Protein AF-A0A6J4S506-F1 (afdb_monomer_lite)

Structure (mmCIF, N/CA/C/O backbone):
data_AF-A0A6J4S506-F1
#
_entry.id   AF-A0A6J4S506-F1
#
loop_
_atom_site.group_PDB
_atom_site.id
_atom_site.type_symbol
_atom_site.label_atom_id
_atom_site.label_alt_id
_atom_site.label_comp_id
_atom_site.label_asym_id
_atom_site.label_entity_id
_atom_site.label_seq_id
_atom_site.pdbx_PDB_ins_code
_a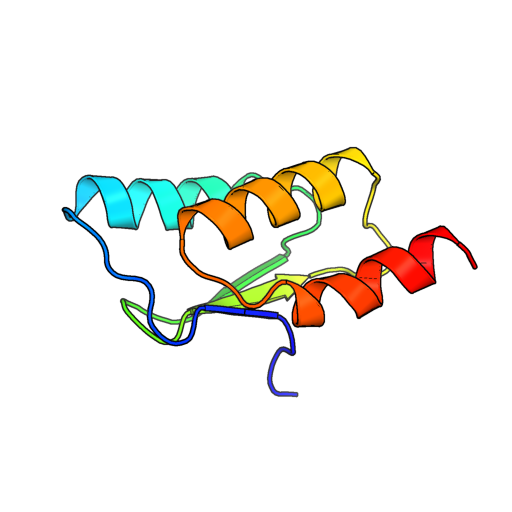tom_site.Cartn_x
_atom_site.Cartn_y
_atom_site.Cartn_z
_atom_site.occupancy
_atom_site.B_iso_or_equiv
_atom_site.auth_seq_id
_atom_si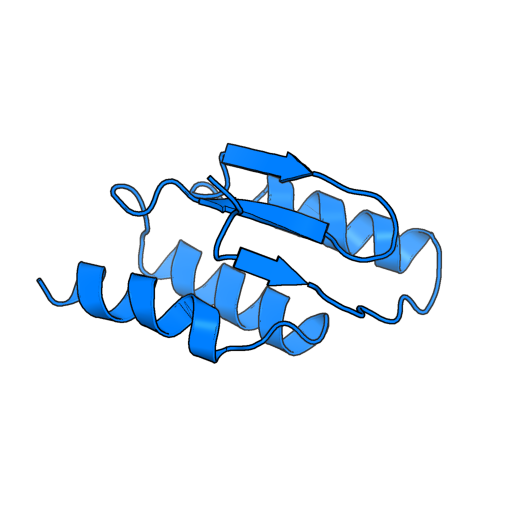te.auth_comp_id
_atom_site.auth_asym_id
_atom_site.auth_atom_id
_atom_site.pdbx_PDB_model_num
ATOM 1 N N . MET A 1 1 ? -0.765 -16.112 7.319 1.00 50.09 1 MET A N 1
ATOM 2 C CA . MET A 1 1 ? -1.924 -15.560 6.590 1.00 50.09 1 MET A CA 1
ATOM 3 C C . MET A 1 1 ? -1.370 -14.764 5.422 1.00 50.09 1 MET A C 1
ATOM 5 O O . MET A 1 1 ? -0.449 -13.986 5.646 1.00 50.09 1 MET A O 1
ATOM 9 N N . VAL A 1 2 ? -1.810 -15.036 4.193 1.00 65.88 2 VAL A N 1
ATOM 10 C CA . VAL A 1 2 ? -1.440 -14.208 3.032 1.00 65.88 2 VAL A CA 1
ATOM 11 C C . VAL A 1 2 ? -2.194 -12.891 3.199 1.00 65.88 2 VAL A C 1
ATOM 13 O O . VAL A 1 2 ? -3.385 -12.935 3.506 1.00 65.88 2 VAL A O 1
ATOM 16 N N . SER A 1 3 ? -1.513 -11.746 3.111 1.00 76.69 3 SER A N 1
ATOM 17 C CA . SER A 1 3 ? -2.210 -10.465 3.246 1.00 76.69 3 SER A CA 1
ATOM 18 C C . SER A 1 3 ? -3.235 -10.311 2.114 1.00 76.69 3 SER A C 1
ATOM 20 O O . SER A 1 3 ? -2.876 -10.584 0.966 1.00 76.69 3 SER A O 1
ATOM 22 N N . PRO A 1 4 ? -4.474 -9.868 2.399 1.00 88.06 4 PRO A N 1
ATOM 23 C CA . PRO A 1 4 ? -5.453 -9.567 1.358 1.00 88.06 4 PRO A CA 1
ATOM 24 C C . PRO A 1 4 ? -5.110 -8.290 0.574 1.00 88.06 4 PRO A C 1
ATOM 26 O O . PRO A 1 4 ? -5.692 -8.071 -0.482 1.00 88.06 4 PRO A O 1
ATOM 29 N N . PHE A 1 5 ? -4.172 -7.474 1.071 1.00 93.44 5 PHE A N 1
ATOM 30 C CA . PHE A 1 5 ? -3.778 -6.194 0.490 1.00 93.44 5 PHE A CA 1
ATOM 31 C C . PHE A 1 5 ? -2.439 -6.326 -0.228 1.00 93.44 5 PHE A C 1
ATOM 33 O O . PHE A 1 5 ? -1.398 -6.551 0.404 1.00 93.44 5 PHE A O 1
ATOM 40 N N . PHE A 1 6 ? -2.452 -6.193 -1.549 1.00 94.50 6 PHE A N 1
ATOM 41 C CA . PHE A 1 6 ? -1.257 -6.343 -2.361 1.00 94.50 6 PHE A CA 1
ATOM 42 C C . PHE A 1 6 ? -1.351 -5.655 -3.721 1.00 94.50 6 PHE A C 1
ATOM 44 O O . PHE A 1 6 ? -2.412 -5.473 -4.316 1.00 94.50 6 PHE A O 1
ATOM 51 N N . PHE A 1 7 ? -0.174 -5.354 -4.252 1.00 94.25 7 PHE A N 1
ATOM 52 C CA . PHE A 1 7 ? 0.046 -4.908 -5.612 1.00 94.25 7 PHE A CA 1
ATOM 53 C C . PHE A 1 7 ? 0.668 -6.047 -6.417 1.00 94.25 7 PHE A C 1
ATOM 55 O O . PHE A 1 7 ? 1.846 -6.361 -6.244 1.00 94.25 7 PHE A O 1
ATOM 62 N N . GLU A 1 8 ? -0.119 -6.661 -7.301 1.00 89.50 8 GLU A N 1
ATOM 63 C CA . GLU A 1 8 ? 0.311 -7.835 -8.073 1.00 89.50 8 GLU A CA 1
ATOM 64 C C . GLU A 1 8 ? 1.376 -7.487 -9.114 1.00 89.50 8 GLU A C 1
ATOM 66 O O . GLU A 1 8 ? 2.351 -8.212 -9.287 1.00 89.50 8 GLU A O 1
ATOM 71 N N . ALA A 1 9 ? 1.189 -6.374 -9.831 1.00 83.81 9 ALA A N 1
ATOM 72 C CA . ALA A 1 9 ? 1.934 -6.118 -11.057 1.00 83.81 9 ALA A CA 1
ATOM 73 C C . ALA A 1 9 ? 2.315 -4.642 -11.294 1.00 83.81 9 ALA A C 1
ATOM 75 O O . ALA A 1 9 ? 2.442 -4.235 -12.452 1.00 83.81 9 ALA A O 1
ATOM 76 N N . THR A 1 10 ? 2.544 -3.840 -10.247 1.00 87.56 10 THR A N 1
ATOM 77 C CA . THR A 1 10 ? 2.844 -2.400 -10.390 1.00 87.56 10 THR A CA 1
ATOM 78 C C . THR A 1 10 ? 3.997 -2.118 -11.352 1.00 87.56 10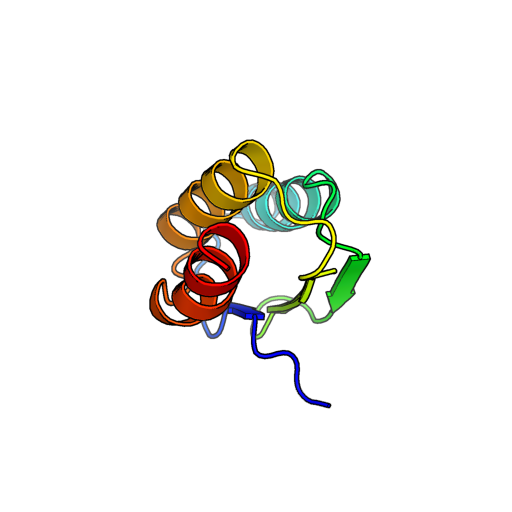 THR A C 1
ATOM 80 O O . THR A 1 10 ? 5.137 -2.538 -11.149 1.00 87.56 10 THR A O 1
ATOM 83 N N . VAL A 1 11 ? 3.715 -1.349 -12.405 1.00 88.25 11 VAL A N 1
ATOM 84 C CA . VAL A 1 11 ? 4.720 -0.911 -13.378 1.00 88.25 11 VAL A CA 1
ATOM 85 C C . VAL A 1 11 ? 5.335 0.409 -12.932 1.00 88.25 11 VAL A C 1
ATOM 87 O O . VAL A 1 11 ? 4.775 1.473 -13.184 1.00 88.25 11 VAL A O 1
ATOM 90 N N . TYR A 1 12 ? 6.518 0.345 -12.323 1.00 92.00 12 TYR A N 1
ATOM 91 C CA . TYR A 1 12 ? 7.290 1.545 -12.001 1.00 92.00 12 TYR A CA 1
ATOM 92 C C . TYR A 1 12 ? 7.950 2.141 -13.239 1.00 92.00 12 TYR A C 1
ATOM 94 O O . TYR A 1 12 ? 8.553 1.432 -14.049 1.00 92.00 12 TYR A O 1
ATOM 102 N N . ARG A 1 13 ? 7.877 3.468 -13.368 1.00 89.88 13 ARG A N 1
ATOM 103 C CA . ARG A 1 13 ? 8.517 4.201 -14.476 1.00 89.88 13 ARG A CA 1
ATOM 104 C C . ARG A 1 13 ? 9.990 4.516 -14.210 1.00 89.88 13 ARG A C 1
ATOM 106 O O . ARG A 1 13 ? 10.718 4.866 -15.134 1.00 89.88 13 ARG A O 1
ATOM 113 N N . SER A 1 14 ? 10.432 4.412 -12.958 1.00 93.50 14 SER A N 1
ATOM 114 C CA . SER A 1 14 ? 11.826 4.581 -12.540 1.00 93.50 14 SER A CA 1
ATOM 115 C C . SER A 1 14 ? 12.046 4.010 -11.134 1.00 93.50 14 SER A C 1
ATOM 117 O O . SER A 1 14 ? 11.088 3.760 -10.406 1.00 93.50 14 SER A O 1
ATOM 119 N N . LYS A 1 15 ? 13.310 3.900 -10.703 1.00 92.75 15 LYS A N 1
ATOM 120 C CA . LYS A 1 15 ? 13.646 3.566 -9.304 1.00 92.75 15 LYS A CA 1
ATOM 121 C C . LYS A 1 15 ? 13.141 4.609 -8.298 1.00 92.75 15 LYS A C 1
ATOM 123 O O . LYS A 1 15 ? 12.883 4.282 -7.147 1.00 92.75 15 LYS A O 1
ATOM 128 N N . VAL A 1 16 ? 13.017 5.871 -8.719 1.00 95.75 16 VAL A N 1
ATOM 129 C CA . VAL A 1 16 ? 12.488 6.948 -7.866 1.00 95.75 16 VAL A CA 1
ATOM 130 C C . VAL A 1 16 ? 10.987 6.780 -7.662 1.00 95.75 16 VAL A C 1
ATOM 132 O O . VAL A 1 16 ? 10.507 6.980 -6.553 1.00 95.75 16 VAL A O 1
ATOM 135 N N . ASP A 1 17 ? 10.270 6.381 -8.711 1.00 94.69 17 ASP A N 1
ATOM 136 C CA . ASP A 1 17 ? 8.835 6.086 -8.662 1.00 94.69 17 ASP A CA 1
ATOM 137 C C . ASP A 1 17 ? 8.551 4.859 -7.783 1.00 94.69 17 ASP A C 1
ATOM 139 O O . ASP A 1 17 ? 7.685 4.912 -6.916 1.00 94.69 17 ASP A O 1
ATOM 143 N N . GLU A 1 18 ? 9.365 3.805 -7.913 1.00 94.00 18 GLU A N 1
ATOM 144 C CA . GLU A 1 18 ? 9.324 2.658 -6.999 1.00 94.00 18 GLU A CA 1
ATOM 145 C C . GLU A 1 18 ? 9.536 3.094 -5.548 1.00 94.00 18 GLU A C 1
ATOM 147 O O . GLU A 1 18 ? 8.688 2.839 -4.697 1.00 94.00 18 GLU A O 1
ATOM 152 N N . ARG A 1 19 ? 10.614 3.830 -5.256 1.00 94.81 19 ARG A N 1
ATOM 153 C CA . ARG A 1 19 ? 10.867 4.327 -3.898 1.00 94.81 19 ARG A CA 1
ATOM 154 C C . ARG A 1 19 ? 9.709 5.178 -3.369 1.00 94.81 19 ARG A C 1
ATOM 156 O O . ARG A 1 19 ? 9.314 5.001 -2.223 1.00 94.81 19 ARG A O 1
ATOM 163 N N . ALA A 1 20 ? 9.149 6.062 -4.193 1.00 96.06 20 ALA A N 1
ATOM 164 C CA . ALA A 1 20 ? 8.013 6.894 -3.810 1.00 96.06 20 ALA A CA 1
ATOM 165 C C . ALA A 1 20 ? 6.770 6.058 -3.468 1.00 96.06 20 ALA A C 1
ATOM 167 O O . ALA A 1 20 ? 6.013 6.443 -2.579 1.00 96.06 20 ALA A O 1
ATOM 168 N N . HIS A 1 21 ? 6.562 4.916 -4.130 1.00 95.69 21 HIS A N 1
ATOM 169 C CA . HIS A 1 21 ? 5.496 3.985 -3.771 1.00 95.69 21 HIS A CA 1
ATOM 170 C C . HIS A 1 21 ? 5.698 3.421 -2.360 1.00 95.69 21 HIS A C 1
ATOM 172 O O . HIS A 1 21 ? 4.807 3.546 -1.520 1.00 95.69 21 HIS A O 1
ATOM 178 N N . PHE A 1 22 ? 6.880 2.863 -2.079 1.00 95.25 22 PHE A N 1
ATOM 179 C CA . PHE A 1 22 ? 7.197 2.282 -0.769 1.00 95.25 22 PHE A CA 1
ATOM 180 C C . PHE A 1 22 ? 7.179 3.318 0.358 1.00 95.25 22 PHE A C 1
ATOM 182 O O . PHE A 1 22 ? 6.618 3.054 1.420 1.00 95.25 22 PHE A O 1
ATOM 189 N N . GLU A 1 23 ? 7.731 4.510 0.127 1.00 96.25 23 GLU A N 1
ATOM 190 C CA . GLU A 1 23 ? 7.686 5.607 1.099 1.00 96.25 23 GLU A CA 1
ATOM 191 C C . GLU A 1 23 ? 6.256 6.076 1.374 1.00 96.25 23 GLU A C 1
ATOM 193 O O . GLU A 1 23 ? 5.938 6.429 2.507 1.00 96.25 23 GLU A O 1
ATOM 198 N N . TRP A 1 24 ? 5.390 6.105 0.357 1.00 97.25 24 TRP A N 1
ATOM 199 C CA . T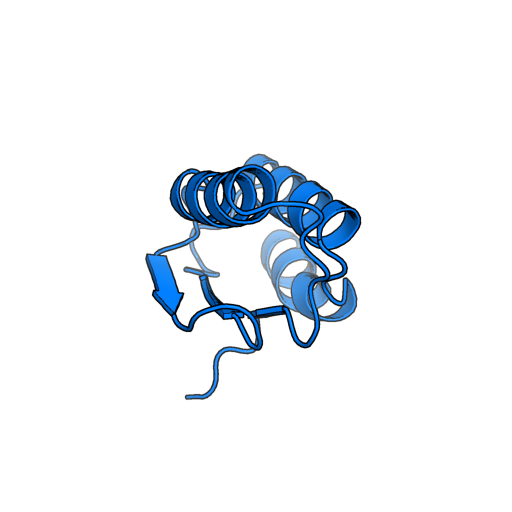RP A 1 24 ? 3.992 6.466 0.564 1.00 97.25 24 TRP A CA 1
ATOM 200 C C . TRP A 1 24 ? 3.285 5.397 1.402 1.00 97.25 24 TRP A C 1
ATOM 202 O O . TRP A 1 24 ? 2.680 5.752 2.407 1.00 97.25 24 TRP A O 1
ATOM 212 N N . MET A 1 25 ? 3.441 4.107 1.085 1.00 96.50 25 MET A N 1
ATOM 213 C CA . MET A 1 25 ? 2.864 3.018 1.889 1.00 96.50 25 MET A CA 1
ATOM 214 C C . MET A 1 25 ? 3.250 3.115 3.371 1.00 96.50 25 MET A C 1
ATOM 216 O O . MET A 1 25 ? 2.382 3.038 4.230 1.00 96.50 25 MET A O 1
ATOM 220 N N . GLN A 1 26 ? 4.528 3.355 3.673 1.00 96.06 26 GLN A N 1
ATOM 221 C CA . GLN A 1 26 ? 5.035 3.452 5.052 1.00 96.06 26 GLN A CA 1
ATOM 222 C C . GLN A 1 26 ? 4.579 4.711 5.806 1.00 96.06 26 GLN A C 1
ATOM 224 O O . GLN A 1 26 ? 4.739 4.788 7.021 1.00 96.06 26 GLN A O 1
ATOM 229 N N . ARG A 1 27 ? 4.055 5.720 5.101 1.00 97.12 27 ARG A N 1
ATOM 230 C CA . ARG A 1 27 ? 3.543 6.959 5.705 1.00 97.12 27 ARG A CA 1
ATOM 231 C C . ARG A 1 27 ? 2.064 6.889 6.066 1.00 97.12 27 ARG A C 1
ATOM 233 O O . ARG A 1 27 ? 1.601 7.805 6.735 1.00 97.12 27 ARG A O 1
ATOM 240 N N . ILE A 1 28 ? 1.334 5.873 5.605 1.00 97.38 28 ILE A N 1
ATOM 241 C CA . ILE A 1 28 ? -0.086 5.701 5.926 1.00 97.38 28 ILE A CA 1
ATOM 242 C C . ILE A 1 28 ? -0.181 5.053 7.320 1.00 97.38 28 ILE A C 1
ATOM 244 O O . ILE A 1 28 ? 0.289 3.924 7.467 1.00 97.38 28 ILE A O 1
ATOM 248 N N . PRO A 1 29 ? -0.755 5.731 8.334 1.00 96.56 29 PRO A N 1
ATOM 249 C CA . PRO A 1 29 ? -0.789 5.257 9.722 1.00 96.56 29 PRO A CA 1
ATOM 250 C C . PRO A 1 29 ? -1.257 3.812 9.924 1.00 96.56 29 PRO A C 1
ATOM 252 O O . PRO A 1 29 ? -0.645 3.069 10.695 1.00 96.56 29 PRO A O 1
ATOM 255 N N . CYS A 1 30 ? -2.303 3.387 9.212 1.00 95.44 30 CYS A N 1
ATOM 256 C CA . CYS A 1 30 ? -2.853 2.038 9.358 1.00 95.44 30 CYS A CA 1
ATOM 257 C C . CYS A 1 30 ? -1.975 0.934 8.728 1.00 95.44 30 CYS A C 1
ATOM 259 O O . CYS A 1 30 ? -2.247 -0.254 8.919 1.00 95.44 30 CYS A O 1
ATOM 261 N N . VAL A 1 31 ? -0.925 1.277 7.968 1.00 96.44 31 VAL A N 1
ATOM 262 C CA . VAL A 1 31 ? -0.007 0.308 7.349 1.00 96.44 31 VAL A CA 1
ATOM 263 C C . VAL A 1 31 ? 1.085 -0.070 8.347 1.00 96.44 31 VAL A C 1
ATOM 265 O O . VAL A 1 31 ? 1.947 0.727 8.703 1.00 96.44 31 VAL A O 1
ATOM 268 N N . ARG A 1 32 ? 1.071 -1.328 8.787 1.00 95.75 32 ARG A N 1
ATOM 269 C CA . ARG A 1 32 ? 2.007 -1.870 9.783 1.00 95.75 32 ARG A CA 1
ATOM 270 C C . ARG A 1 32 ? 3.286 -2.423 9.186 1.00 95.75 32 ARG A C 1
ATOM 272 O O . ARG A 1 32 ? 4.324 -2.414 9.838 1.00 95.75 32 ARG A O 1
ATOM 279 N N . ASP A 1 33 ? 3.193 -2.973 7.984 1.00 94.62 33 ASP A N 1
ATOM 280 C CA . ASP A 1 33 ? 4.311 -3.650 7.342 1.00 94.62 33 ASP A CA 1
ATOM 281 C C . ASP A 1 33 ? 4.129 -3.659 5.826 1.00 94.62 33 ASP A C 1
ATOM 283 O O . ASP A 1 33 ? 3.003 -3.701 5.323 1.00 94.62 33 ASP A O 1
ATOM 287 N N . VAL A 1 34 ? 5.243 -3.656 5.104 1.00 94.69 34 VAL A N 1
ATOM 288 C CA . VAL A 1 34 ? 5.289 -3.738 3.645 1.00 94.69 34 VAL A CA 1
ATOM 289 C C . VAL A 1 34 ? 6.341 -4.774 3.273 1.00 94.69 34 VAL A C 1
ATOM 291 O O . VAL A 1 34 ? 7.518 -4.614 3.591 1.00 94.69 34 VAL A O 1
ATOM 294 N N . ARG A 1 35 ? 5.931 -5.839 2.580 1.00 91.62 35 ARG A N 1
ATOM 295 C CA . ARG A 1 35 ? 6.813 -6.951 2.195 1.00 91.62 35 ARG A CA 1
ATOM 296 C C . ARG A 1 35 ? 6.865 -7.135 0.688 1.00 91.62 35 ARG A C 1
ATOM 298 O O . ARG A 1 35 ? 5.861 -6.984 0.001 1.00 91.62 35 ARG A O 1
ATOM 305 N N . GLY A 1 36 ? 8.021 -7.571 0.201 1.00 85.69 36 GLY A N 1
ATOM 306 C CA . GLY A 1 36 ? 8.274 -7.826 -1.217 1.00 85.69 36 GLY A CA 1
ATOM 307 C C . GLY A 1 36 ? 9.188 -6.777 -1.845 1.00 85.69 36 GLY A C 1
ATOM 308 O O . GLY A 1 36 ? 9.546 -5.779 -1.223 1.00 85.69 36 GLY A O 1
ATOM 309 N N . GLN A 1 37 ? 9.590 -7.028 -3.089 1.00 78.81 37 GLN A N 1
ATOM 310 C CA . GLN A 1 37 ? 10.418 -6.129 -3.888 1.00 78.81 37 GLN A CA 1
ATOM 311 C C . GLN A 1 37 ? 9.963 -6.216 -5.343 1.00 78.81 37 GLN A C 1
ATOM 313 O O . GLN A 1 37 ? 9.792 -7.314 -5.874 1.00 78.81 37 GLN A O 1
ATOM 318 N N . GLY A 1 38 ? 9.756 -5.072 -5.994 1.00 76.62 38 GLY A N 1
ATOM 319 C CA . GLY A 1 38 ? 9.164 -5.036 -7.323 1.00 76.62 38 GLY A CA 1
ATOM 320 C C . GLY A 1 38 ? 7.698 -5.468 -7.293 1.00 76.62 38 GLY A C 1
ATOM 321 O O . GLY A 1 38 ? 6.821 -4.612 -7.187 1.00 76.62 38 GLY A O 1
ATOM 322 N N . ARG A 1 39 ? 7.443 -6.773 -7.472 1.00 80.88 39 ARG A N 1
ATOM 323 C CA . ARG A 1 39 ? 6.108 -7.370 -7.655 1.00 80.88 39 ARG A CA 1
ATOM 324 C C . ARG A 1 39 ? 6.128 -8.873 -7.291 1.00 80.88 39 ARG A C 1
ATOM 326 O O . ARG A 1 39 ? 7.021 -9.563 -7.788 1.00 80.88 39 ARG A O 1
ATOM 333 N N . PRO A 1 40 ? 5.169 -9.401 -6.509 1.00 89.25 40 PRO A N 1
ATOM 334 C CA . PRO A 1 40 ? 4.119 -8.670 -5.798 1.00 89.25 40 PRO A CA 1
ATOM 335 C C . PRO A 1 40 ? 4.647 -7.926 -4.556 1.00 89.25 40 PRO A C 1
ATOM 337 O O . PRO A 1 40 ? 5.649 -8.321 -3.953 1.00 89.25 40 PRO A O 1
ATOM 340 N N . VAL A 1 41 ? 3.960 -6.845 -4.172 1.00 93.00 41 VAL A N 1
ATOM 341 C CA . VAL A 1 41 ? 4.189 -6.110 -2.911 1.00 93.00 41 VAL A CA 1
ATOM 342 C C . VAL A 1 41 ? 2.971 -6.276 -2.013 1.00 93.00 41 VAL A C 1
ATOM 344 O O . VAL A 1 41 ? 1.865 -5.959 -2.430 1.00 93.00 41 VAL A O 1
ATOM 347 N N . PHE A 1 42 ? 3.169 -6.745 -0.786 1.00 94.38 42 PHE A N 1
ATOM 348 C CA . PHE A 1 42 ? 2.110 -6.999 0.192 1.00 94.38 42 PHE A CA 1
ATOM 349 C C . PHE A 1 42 ? 2.121 -5.947 1.296 1.00 94.38 42 PHE A C 1
ATOM 351 O O . PHE A 1 42 ? 3.191 -5.567 1.774 1.00 94.38 42 PHE A O 1
ATOM 358 N N . LEU A 1 43 ? 0.939 -5.539 1.752 1.00 94.94 43 LEU A N 1
ATOM 359 C CA . LEU A 1 43 ? 0.760 -4.602 2.857 1.00 94.94 43 LEU A CA 1
ATOM 360 C C . LEU A 1 43 ? 0.116 -5.328 4.026 1.00 94.94 43 LEU A C 1
ATOM 362 O O . LEU A 1 43 ? -0.845 -6.055 3.834 1.00 94.94 43 LEU A O 1
ATOM 366 N N . THR A 1 44 ? 0.590 -5.118 5.244 1.00 94.88 44 THR A N 1
ATOM 367 C CA . THR A 1 44 ? -0.162 -5.494 6.447 1.00 94.88 44 THR A CA 1
ATOM 368 C C . THR A 1 44 ? -0.876 -4.252 6.952 1.00 94.88 44 THR A C 1
ATOM 370 O O . THR A 1 44 ? -0.211 -3.270 7.273 1.00 94.88 44 THR A O 1
ATOM 373 N N . ILE A 1 45 ? -2.206 -4.286 7.006 1.00 94.12 45 ILE A N 1
ATOM 374 C CA . ILE A 1 45 ? -3.042 -3.176 7.475 1.00 94.12 45 ILE A CA 1
ATOM 375 C C . ILE A 1 45 ? -3.633 -3.556 8.836 1.00 94.12 45 ILE A C 1
ATOM 377 O O . ILE A 1 45 ? -4.106 -4.679 9.002 1.00 94.12 45 ILE A O 1
ATOM 381 N N . ALA A 1 46 ? -3.578 -2.644 9.806 1.00 93.56 46 ALA A N 1
ATOM 382 C CA . ALA A 1 46 ? -4.345 -2.753 11.044 1.00 93.56 46 ALA A CA 1
ATOM 383 C C . ALA A 1 46 ? -5.781 -2.308 10.765 1.00 93.56 46 ALA A C 1
ATOM 385 O O . ALA A 1 46 ? -6.089 -1.122 10.834 1.00 93.56 46 ALA A O 1
ATOM 386 N N . GLU A 1 47 ? -6.616 -3.261 10.344 1.00 90.38 47 GLU A N 1
ATOM 387 C CA . GLU A 1 47 ? -7.990 -3.011 9.886 1.00 90.38 47 GLU A CA 1
ATOM 388 C C . GLU A 1 47 ? -8.870 -2.355 10.970 1.00 90.38 47 GLU A C 1
ATOM 390 O O . GLU A 1 47 ? -9.785 -1.611 10.643 1.00 90.38 47 GLU A O 1
ATOM 395 N N . ASP A 1 48 ? -8.556 -2.579 12.248 1.00 89.00 48 ASP A N 1
ATOM 396 C CA . ASP A 1 48 ? -9.228 -2.021 13.428 1.00 89.00 48 ASP A CA 1
ATOM 397 C C . ASP A 1 48 ? -8.848 -0.565 13.755 1.00 89.00 48 ASP A C 1
ATOM 399 O O . ASP A 1 48 ? -9.504 0.073 14.576 1.00 89.00 48 ASP A O 1
ATOM 403 N N . GLU A 1 49 ? -7.810 -0.027 13.114 1.00 89.94 49 GLU A N 1
ATOM 404 C CA . GLU A 1 49 ? -7.324 1.345 13.318 1.00 89.94 49 GLU A CA 1
ATOM 405 C C . GLU A 1 49 ? -7.478 2.226 12.067 1.00 89.94 49 GLU A C 1
ATOM 407 O O . GLU A 1 49 ? -6.956 3.341 12.028 1.00 89.94 49 GLU A O 1
ATOM 412 N N . VAL A 1 50 ? -8.165 1.742 11.027 1.00 93.38 50 VAL A N 1
ATOM 413 C CA . VAL A 1 50 ? -8.335 2.483 9.769 1.00 93.38 50 VAL A CA 1
ATOM 414 C C . VAL A 1 50 ? -9.254 3.686 9.966 1.00 93.38 50 VAL A C 1
ATOM 416 O O . VAL A 1 50 ? -10.391 3.559 10.414 1.00 93.38 50 VAL A O 1
ATOM 419 N N . THR A 1 51 ? -8.768 4.860 9.571 1.00 94.06 51 THR A N 1
ATOM 420 C CA . THR A 1 51 ? -9.552 6.100 9.514 1.00 94.06 51 THR A CA 1
ATOM 421 C C . THR A 1 51 ? -10.027 6.415 8.089 1.00 94.06 51 THR A C 1
ATOM 423 O O . THR A 1 51 ? -9.535 5.850 7.110 1.00 94.06 51 THR A O 1
ATOM 426 N N . GLU A 1 52 ? -10.943 7.380 7.934 1.00 93.00 52 GLU A N 1
ATOM 427 C CA . GLU A 1 52 ? -11.355 7.863 6.603 1.00 93.00 52 GLU A CA 1
ATOM 428 C C . GLU A 1 52 ? -10.170 8.436 5.804 1.00 93.00 52 GLU A C 1
ATOM 430 O O . GLU A 1 52 ? -10.057 8.221 4.593 1.00 93.00 52 GLU A O 1
ATOM 435 N N . ASP A 1 53 ? -9.249 9.128 6.482 1.00 95.50 53 ASP A N 1
ATOM 436 C CA . ASP A 1 53 ? -8.045 9.678 5.859 1.00 95.50 53 ASP A CA 1
ATOM 437 C C . ASP A 1 53 ? -7.098 8.568 5.381 1.00 95.50 53 ASP A C 1
ATOM 439 O O . ASP A 1 53 ? -6.535 8.667 4.283 1.00 95.50 53 ASP A O 1
ATOM 443 N N . ASP A 1 54 ? -6.975 7.480 6.147 1.00 95.56 54 ASP A N 1
ATOM 444 C CA . ASP A 1 54 ? -6.229 6.290 5.734 1.00 95.56 54 ASP A CA 1
ATOM 445 C C . ASP A 1 54 ? -6.859 5.639 4.502 1.00 95.56 54 ASP A C 1
ATOM 447 O O . ASP A 1 54 ? -6.162 5.374 3.519 1.00 95.56 54 ASP A O 1
ATOM 451 N N . LEU A 1 55 ? -8.181 5.431 4.509 1.00 94.12 55 LEU A N 1
ATOM 452 C CA . LEU A 1 55 ? -8.897 4.832 3.383 1.00 94.12 55 LEU A CA 1
ATOM 453 C C . LEU A 1 55 ? -8.768 5.693 2.121 1.00 94.12 55 LEU A C 1
ATOM 455 O O . LEU A 1 55 ? -8.539 5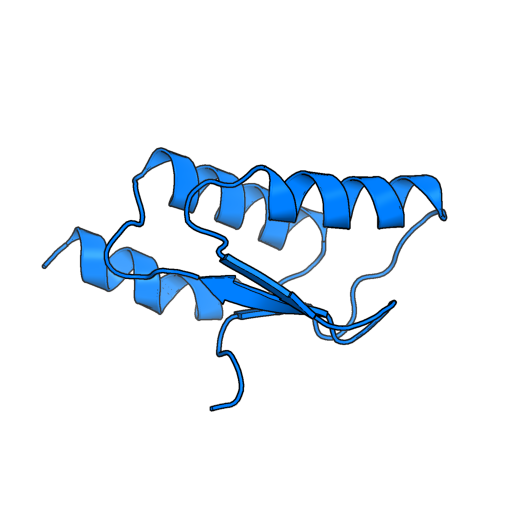.174 1.021 1.00 94.12 55 LEU A O 1
ATOM 459 N N . ARG A 1 56 ? -8.829 7.020 2.266 1.00 95.06 56 ARG A N 1
ATOM 460 C CA . ARG A 1 56 ? -8.587 7.972 1.176 1.00 95.06 56 ARG A CA 1
ATOM 461 C C . ARG A 1 56 ? -7.155 7.871 0.647 1.00 95.06 56 ARG A C 1
ATOM 463 O O . ARG A 1 56 ? -6.955 7.860 -0.573 1.00 95.06 56 ARG A O 1
ATOM 470 N N . ALA A 1 57 ? -6.161 7.784 1.530 1.00 96.81 57 ALA A N 1
ATOM 471 C CA . ALA A 1 57 ? -4.757 7.647 1.152 1.00 96.81 57 ALA A CA 1
ATOM 472 C C . ALA A 1 57 ? -4.482 6.312 0.440 1.00 96.81 57 ALA A C 1
ATOM 474 O O . ALA A 1 57 ? -3.860 6.307 -0.628 1.00 96.81 57 ALA A O 1
ATOM 475 N N . LEU A 1 58 ? -5.001 5.201 0.971 1.00 96.19 58 LEU A N 1
ATOM 476 C CA . LEU A 1 58 ? -4.929 3.872 0.362 1.00 96.19 58 LEU A CA 1
ATOM 477 C C . LEU A 1 58 ? -5.612 3.855 -1.007 1.00 96.19 58 LEU A C 1
ATOM 479 O O . LEU A 1 58 ? -5.026 3.378 -1.975 1.00 96.19 58 LEU A O 1
ATOM 483 N N . SER A 1 59 ? -6.796 4.454 -1.135 1.00 95.56 59 SER A N 1
ATOM 484 C CA . SER A 1 59 ? -7.511 4.553 -2.414 1.00 95.56 59 SER A CA 1
ATOM 485 C C . SER A 1 59 ? -6.701 5.311 -3.469 1.00 95.56 59 SER A C 1
ATOM 487 O O . SER A 1 59 ? -6.605 4.889 -4.626 1.00 95.56 59 SER A O 1
ATOM 489 N N . ALA A 1 60 ? -6.062 6.420 -3.083 1.00 96.31 60 ALA A N 1
ATOM 490 C CA . ALA A 1 60 ? -5.188 7.176 -3.975 1.00 96.31 60 ALA A CA 1
ATOM 491 C C . ALA A 1 60 ? -3.945 6.369 -4.395 1.00 96.31 60 ALA A C 1
ATOM 493 O O . ALA A 1 60 ? -3.562 6.409 -5.570 1.00 96.31 60 ALA A O 1
ATOM 494 N N . LEU A 1 61 ? -3.352 5.623 -3.459 1.00 96.06 61 LEU A N 1
ATOM 495 C CA . LEU A 1 61 ? -2.209 4.739 -3.684 1.00 96.06 61 LEU A CA 1
ATOM 496 C C . LEU A 1 61 ? -2.566 3.599 -4.657 1.00 96.06 61 LEU A C 1
ATOM 498 O O . LEU A 1 61 ? -1.899 3.437 -5.681 1.00 96.06 61 LEU A O 1
ATOM 502 N N . TYR A 1 62 ? -3.662 2.877 -4.392 1.00 94.88 62 TYR A N 1
ATOM 503 C CA . TYR A 1 62 ? -4.170 1.782 -5.227 1.00 94.88 62 TYR A CA 1
ATOM 504 C C . TYR A 1 62 ? -4.460 2.263 -6.646 1.00 94.88 62 TYR A C 1
ATOM 506 O O . TYR A 1 62 ? -3.986 1.666 -7.613 1.00 94.88 62 TYR A O 1
ATOM 514 N N . ARG A 1 63 ? -5.129 3.411 -6.788 1.00 94.56 63 ARG A N 1
ATOM 515 C CA . ARG A 1 63 ? -5.401 4.012 -8.098 1.00 94.56 63 ARG A CA 1
ATOM 516 C C . ARG A 1 63 ? -4.127 4.378 -8.863 1.00 94.56 63 ARG A C 1
ATOM 518 O O . ARG A 1 63 ? -4.090 4.226 -10.080 1.00 94.56 63 ARG A O 1
ATOM 525 N N . ARG A 1 64 ? -3.093 4.890 -8.185 1.00 94.75 64 ARG A N 1
ATOM 526 C CA . ARG A 1 64 ? -1.849 5.327 -8.842 1.00 94.75 64 ARG A CA 1
ATOM 527 C C . ARG A 1 64 ? -0.977 4.154 -9.284 1.00 94.75 64 ARG A C 1
ATOM 529 O O . ARG A 1 64 ? -0.404 4.210 -10.368 1.00 94.75 64 ARG A O 1
ATOM 536 N N . TYR A 1 65 ? -0.858 3.131 -8.445 1.00 93.81 65 TYR A N 1
ATOM 537 C CA . TYR A 1 65 ? 0.076 2.021 -8.652 1.00 93.81 65 TYR A CA 1
ATOM 538 C C . TYR A 1 65 ? -0.594 0.728 -9.141 1.00 93.81 65 TYR A C 1
ATOM 540 O O . TYR A 1 65 ? 0.078 -0.296 -9.280 1.00 93.81 65 TYR A O 1
ATOM 548 N N . GLY A 1 66 ? -1.888 0.784 -9.472 1.00 91.19 66 GLY A N 1
ATOM 549 C CA . GLY A 1 66 ? -2.626 -0.309 -10.108 1.00 91.19 66 GLY A CA 1
ATOM 550 C C . GLY A 1 66 ? -3.005 -1.439 -9.151 1.00 91.19 66 GLY A C 1
ATOM 551 O O . GLY A 1 66 ? -2.979 -2.599 -9.549 1.00 91.19 66 GLY A O 1
ATOM 552 N N . GLY A 1 67 ? -3.303 -1.109 -7.895 1.00 92.25 67 GLY A N 1
ATOM 553 C CA . GLY A 1 67 ? -3.882 -2.053 -6.941 1.00 92.25 67 GLY A CA 1
ATOM 554 C C . GLY A 1 67 ? -5.356 -2.323 -7.254 1.00 92.25 67 GLY A C 1
ATOM 555 O O . GLY A 1 67 ? -6.048 -1.468 -7.811 1.00 92.25 67 GLY A O 1
ATOM 556 N N . ASP A 1 68 ? -5.843 -3.505 -6.882 1.00 92.00 68 ASP A N 1
ATOM 557 C CA . ASP A 1 68 ? -7.252 -3.870 -7.036 1.00 92.00 68 ASP A CA 1
ATOM 558 C C . ASP A 1 68 ? -8.094 -3.205 -5.938 1.00 92.00 68 ASP A C 1
ATOM 560 O O . ASP A 1 68 ? -7.977 -3.536 -4.758 1.00 92.00 68 ASP A O 1
ATOM 564 N N . ALA A 1 69 ? -8.953 -2.260 -6.327 1.00 88.00 69 ALA A N 1
ATOM 565 C CA . ALA A 1 69 ? -9.827 -1.541 -5.402 1.00 88.00 69 ALA A CA 1
ATOM 566 C C . ALA A 1 69 ? -10.808 -2.467 -4.659 1.00 88.00 69 ALA A C 1
ATOM 568 O O . ALA A 1 69 ? -11.238 -2.125 -3.559 1.00 88.00 69 ALA A O 1
ATOM 569 N N . GLY A 1 70 ? -11.115 -3.654 -5.199 1.00 90.38 70 GLY A N 1
ATOM 570 C CA . GLY A 1 70 ? -11.925 -4.659 -4.511 1.00 90.38 70 GLY A CA 1
ATOM 571 C C . GLY A 1 70 ? -11.304 -5.133 -3.193 1.00 90.38 70 GLY A C 1
ATOM 572 O O . GLY A 1 70 ? -12.034 -5.487 -2.270 1.00 90.38 70 GLY A O 1
ATOM 573 N N . GLN A 1 71 ? -9.974 -5.062 -3.057 1.00 91.69 71 GLN A N 1
ATOM 574 C CA . GLN A 1 71 ? -9.281 -5.382 -1.805 1.00 91.69 71 GLN A CA 1
ATOM 575 C C . GLN A 1 71 ? -9.620 -4.379 -0.694 1.00 91.69 71 GLN A C 1
ATOM 577 O O . GLN A 1 71 ? -9.740 -4.770 0.464 1.00 91.69 71 GLN A O 1
ATOM 582 N N . LEU A 1 72 ? -9.833 -3.101 -1.037 1.00 90.88 72 LEU A N 1
ATOM 583 C CA . LEU A 1 72 ? -10.176 -2.049 -0.073 1.00 90.88 72 LEU A CA 1
ATOM 584 C C . LEU A 1 72 ? -11.631 -2.126 0.405 1.00 90.88 72 LEU A C 1
ATOM 586 O O . LEU A 1 72 ? -11.937 -1.596 1.468 1.00 90.88 72 LEU A O 1
ATOM 590 N N . GLY A 1 73 ? -12.512 -2.827 -0.317 1.00 84.69 73 GLY A N 1
ATOM 591 C CA . GLY A 1 73 ? -13.920 -2.978 0.070 1.00 84.69 73 GLY A CA 1
ATOM 592 C C . GLY A 1 73 ? -14.120 -3.650 1.434 1.00 84.69 73 GLY A C 1
ATOM 593 O O . GLY A 1 73 ? -15.147 -3.446 2.072 1.00 84.69 73 GLY A O 1
ATOM 594 N N . ARG A 1 74 ? -13.127 -4.410 1.922 1.00 79.81 74 ARG A N 1
ATOM 595 C CA . ARG A 1 74 ? -13.142 -4.940 3.294 1.00 79.81 74 ARG A CA 1
ATOM 596 C C . ARG A 1 74 ? -13.023 -3.837 4.350 1.00 79.81 74 ARG A C 1
ATOM 598 O O . ARG A 1 74 ? -13.640 -3.960 5.398 1.00 79.81 74 ARG A O 1
ATOM 605 N N . LEU A 1 75 ? -12.237 -2.797 4.077 1.00 80.19 75 LEU A N 1
ATOM 606 C CA . LEU A 1 75 ? -12.007 -1.694 5.012 1.00 80.19 75 LEU A CA 1
ATOM 607 C C . LEU A 1 75 ? -13.226 -0.771 5.088 1.00 80.19 75 LEU A C 1
ATOM 609 O O . LEU A 1 75 ? -13.612 -0.362 6.175 1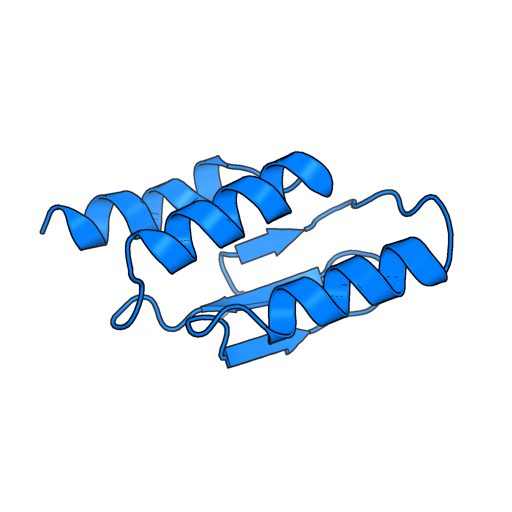.00 80.19 75 LEU A O 1
ATOM 613 N N . ASP A 1 76 ? -13.856 -0.509 3.941 1.00 69.56 76 ASP A N 1
ATOM 614 C CA . ASP A 1 76 ? -15.074 0.307 3.842 1.00 69.56 76 ASP A CA 1
ATOM 615 C C . ASP A 1 76 ? -16.205 -0.290 4.701 1.00 69.56 76 ASP A C 1
ATOM 617 O O . ASP A 1 76 ? -16.771 0.375 5.561 1.00 69.56 76 ASP A O 1
ATOM 621 N N . GLY A 1 77 ? -16.424 -1.606 4.591 1.00 68.81 77 GLY A N 1
ATOM 622 C CA . GLY A 1 77 ? -17.436 -2.305 5.388 1.00 68.81 77 GLY A CA 1
ATOM 623 C C . GLY A 1 77 ? -17.157 -2.387 6.897 1.00 68.81 77 GLY A C 1
ATOM 624 O O . GLY A 1 77 ? -18.076 -2.704 7.646 1.00 68.81 77 GLY A O 1
ATOM 625 N N . ILE A 1 78 ? -15.923 -2.131 7.354 1.00 63.91 78 ILE A N 1
ATOM 626 C CA . ILE A 1 78 ? -15.585 -2.042 8.789 1.00 63.91 78 ILE A CA 1
ATOM 627 C C . ILE A 1 78 ? -15.917 -0.651 9.337 1.00 63.91 78 ILE A C 1
ATOM 629 O O . ILE A 1 78 ? -16.324 -0.542 10.486 1.00 63.91 78 ILE A O 1
ATOM 633 N N . MET A 1 79 ? -15.772 0.404 8.532 1.00 62.03 79 MET A N 1
ATOM 634 C CA . MET A 1 79 ? -16.085 1.772 8.960 1.00 62.03 79 MET A CA 1
ATOM 635 C C . MET A 1 79 ? -17.594 2.026 9.114 1.00 62.03 79 MET A C 1
ATOM 637 O O . MET A 1 79 ? -17.985 2.912 9.873 1.00 62.03 79 MET A O 1
ATOM 641 N N . ASP A 1 80 ? -18.426 1.246 8.420 1.00 58.25 80 ASP A N 1
ATOM 642 C CA . ASP A 1 80 ? -19.893 1.294 8.504 1.00 58.25 80 ASP A CA 1
ATOM 643 C C . ASP A 1 80 ? -20.494 0.421 9.633 1.00 58.25 80 ASP A C 1
ATOM 645 O O . ASP A 1 80 ? -21.718 0.418 9.812 1.00 58.25 80 ASP A O 1
ATOM 649 N N . ALA A 1 81 ? -19.673 -0.345 10.366 1.00 53.78 81 ALA A N 1
ATOM 650 C CA . ALA A 1 81 ? -20.096 -1.326 11.378 1.00 53.78 81 ALA A CA 1
ATOM 651 C C . ALA A 1 81 ? -19.939 -0.816 12.821 1.00 53.78 81 ALA A C 1
ATOM 653 O O . ALA A 1 81 ? -20.847 -1.113 13.636 1.00 53.78 81 ALA A O 1
#

Sequence (81 aa):
MVSPFFFEATVYRSKVDERAHFEWMQRIPCVRDVRGQGRPVFLTIAEDEVTEDDLRALSALYRRYGGDAGQLGRLDGIMDA

Organism: NCBI:txid158754

Secondary structure (DSSP, 8-state):
---SEEESS---SSHHHHHHHHHHHHHSTTEEEEE-SSSSEEEEE-GGG--HHHHHHHHHHHHHHT--GGGTHHHHHHHT-

Radius of gyration: 12.04 Å; chains: 1; bounding box: 34×25×28 Å

pLDDT: mean 89.07, std 10.48, range [50.09, 97.38]

Foldseek 3Di:
DQALWWDAAFDAPDPVSQVVLVVLLVPQVQWDDWDDDRGIIHTDGNLVPDDPVSLVSVVVSCVVRVNDCVSSVVSVVVVVD